Protein AF-A0A379WP39-F1 (afdb_monomer)

Mean predicted aligned error: 4.06 Å

Radius of gyration: 13.93 Å; Cα contacts (8 Å, |Δi|>4): 154; chains: 1; bounding box: 32×16×39 Å

Organism: Salmonella enterica I (NCBI:txid59201)

Nearest PDB structures (foldseek):
  4u59-assembly1_A  TM=9.852E-01  e=1.942E-08  Salmonella enterica subsp. enterica serovar Typhimurium
  4u4j-assembly1_A  TM=9.826E-01  e=5.350E-08  Salmonella enterica subsp. enterica serovar Typhimurium str. LT2
  4ziu-assembly1_A  TM=1.000E+00  e=7.975E-07  Escherichia coli K-12
  5a42-assembly1_A  TM=9.986E-01  e=8.437E-07  Escherichia coli K-12
  4ziq-assembly1_A-2  TM=9.715E-01  e=1.754E-06  Escherichia coli K-12

Foldseek 3Di:
DKDWDKDKDWAQDQAKDWKQKDKDKDDQKDWPDDGDDTDIDGHGDMDMDTTIMDGHDDDDDMDMDIDMDD

Solvent-accessible surface area (backbone atoms only — not comparable to full-atom values): 4274 Å² total; per-residue (Å²): 114,80,51,86,40,72,51,76,47,68,37,84,48,93,54,71,44,55,34,44,51,48,70,49,54,40,75,40,30,42,69,74,61,80,69,62,72,73,43,78,33,51,51,68,34,72,51,75,43,83,46,48,34,37,65,50,92,82,87,86,59,56,47,78,48,78,49,80,47,114

Structure (mmCIF, N/CA/C/O backbone):
data_AF-A0A379WP39-F1
#
_entry.id   AF-A0A379WP39-F1
#
loop_
_atom_site.group_PDB
_atom_site.id
_atom_site.type_symbol
_atom_site.label_atom_id
_atom_site.label_alt_id
_atom_site.label_comp_id
_atom_site.label_asym_id
_atom_site.label_entity_id
_atom_site.label_seq_id
_atom_site.pdbx_PDB_ins_code
_atom_site.Cartn_x
_atom_site.Cartn_y
_atom_site.Cartn_z
_atom_site.occupancy
_atom_site.B_iso_or_equiv
_atom_site.auth_seq_id
_atom_site.auth_comp_id
_atom_site.auth_asym_id
_atom_site.auth_atom_id
_atom_site.pdbx_PDB_model_num
ATOM 1 N N . MET A 1 1 ? 4.368 -7.574 -19.405 1.00 54.47 1 MET A N 1
ATOM 2 C CA . MET A 1 1 ? 3.689 -8.588 -18.564 1.00 54.47 1 MET A CA 1
ATOM 3 C C . MET A 1 1 ? 2.861 -7.851 -17.525 1.00 54.47 1 MET A C 1
ATOM 5 O O . MET A 1 1 ? 3.405 -6.958 -16.889 1.00 54.47 1 MET A O 1
ATOM 9 N N . PHE A 1 2 ? 1.579 -8.184 -17.381 1.00 60.91 2 PHE A N 1
ATOM 10 C CA . PHE A 1 2 ? 0.737 -7.694 -16.285 1.00 60.91 2 PHE A CA 1
ATOM 11 C C . PHE A 1 2 ? 0.862 -8.681 -15.122 1.00 60.91 2 PHE A C 1
ATOM 13 O O . PHE A 1 2 ? 0.793 -9.889 -15.352 1.00 60.91 2 PHE A O 1
ATOM 20 N N . ARG A 1 3 ? 1.132 -8.199 -13.906 1.00 64.88 3 ARG A N 1
ATOM 21 C CA . ARG A 1 3 ? 1.114 -9.035 -12.697 1.00 64.88 3 ARG A CA 1
ATOM 22 C C . ARG A 1 3 ? 0.065 -8.469 -11.760 1.00 64.88 3 ARG A C 1
ATOM 24 O O . ARG A 1 3 ? 0.117 -7.287 -11.430 1.00 64.88 3 ARG A O 1
ATOM 31 N N . ASP A 1 4 ? -0.851 -9.326 -11.336 1.00 69.94 4 ASP A N 1
ATOM 32 C CA . ASP A 1 4 ? -1.847 -8.980 -10.334 1.00 6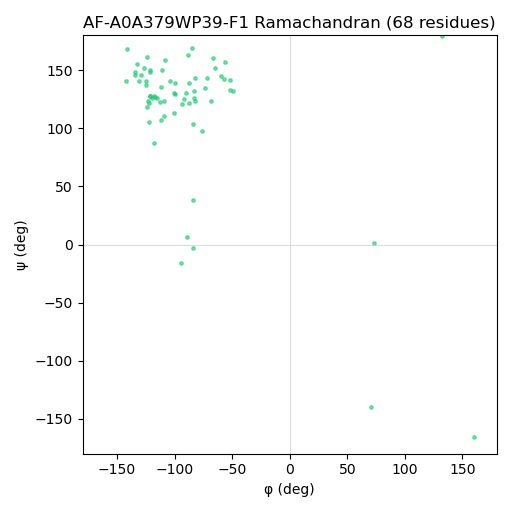9.94 4 ASP A CA 1
ATOM 33 C C . ASP A 1 4 ? -1.151 -8.986 -8.974 1.00 69.94 4 ASP A C 1
ATOM 35 O O . ASP A 1 4 ? -0.878 -10.038 -8.391 1.00 69.94 4 ASP A O 1
ATOM 39 N N . TRP A 1 5 ? -0.761 -7.798 -8.515 1.00 85.94 5 TRP A N 1
ATOM 40 C CA . TRP A 1 5 ? -0.262 -7.613 -7.162 1.00 85.94 5 TRP A CA 1
ATOM 41 C C . TRP A 1 5 ? -1.457 -7.476 -6.224 1.00 85.94 5 TRP A C 1
ATOM 43 O O . TRP A 1 5 ? -2.481 -6.889 -6.581 1.00 85.94 5 TRP A O 1
ATOM 53 N N . VAL A 1 6 ? -1.339 -8.033 -5.025 1.00 90.12 6 VAL A N 1
ATOM 54 C CA . VAL A 1 6 ? -2.407 -7.984 -4.025 1.00 90.12 6 VAL A CA 1
ATOM 55 C C . VAL A 1 6 ? -1.880 -7.380 -2.734 1.00 90.12 6 VAL A C 1
ATOM 57 O O . VAL A 1 6 ? -0.774 -7.698 -2.299 1.00 90.12 6 VAL A O 1
ATOM 60 N N . LEU A 1 7 ? -2.676 -6.501 -2.130 1.00 92.25 7 LEU A N 1
ATOM 61 C CA . LEU A 1 7 ? -2.414 -5.920 -0.819 1.00 92.25 7 LEU A CA 1
ATOM 62 C C . LEU A 1 7 ? -3.447 -6.455 0.170 1.00 92.25 7 LEU A C 1
ATOM 64 O O . LEU A 1 7 ? -4.616 -6.070 0.134 1.00 92.25 7 LEU A O 1
ATOM 68 N N . ASP A 1 8 ? -3.003 -7.337 1.059 1.00 94.94 8 ASP A N 1
ATOM 69 C CA . ASP A 1 8 ? -3.827 -7.813 2.163 1.00 94.94 8 ASP A CA 1
ATOM 70 C C . ASP A 1 8 ? -3.787 -6.823 3.327 1.00 94.94 8 ASP A C 1
ATOM 72 O O . ASP A 1 8 ? -2.722 -6.501 3.854 1.00 94.94 8 ASP A O 1
ATOM 76 N N . VAL A 1 9 ? -4.962 -6.389 3.778 1.00 95.00 9 VAL A N 1
ATOM 77 C CA . VAL A 1 9 ? -5.116 -5.479 4.917 1.00 95.00 9 VAL A CA 1
ATOM 78 C C . VAL A 1 9 ? -5.974 -6.161 5.968 1.00 95.00 9 VAL A C 1
ATOM 80 O O . VAL A 1 9 ? -7.049 -6.669 5.662 1.00 95.00 9 VAL A O 1
ATOM 83 N N . THR A 1 10 ? -5.497 -6.207 7.211 1.00 97.06 10 THR A N 1
ATOM 84 C CA . THR A 1 10 ? -6.215 -6.832 8.331 1.00 97.06 10 THR A CA 1
ATOM 85 C C . THR A 1 10 ? -6.415 -5.815 9.445 1.00 97.06 10 THR A C 1
ATOM 87 O O . THR A 1 10 ? -5.441 -5.262 9.952 1.00 97.06 10 THR A O 1
ATOM 90 N N . ASN A 1 11 ? -7.665 -5.585 9.848 1.00 97.19 11 ASN A N 1
ATOM 91 C CA . ASN A 1 11 ? -7.975 -4.787 11.030 1.00 97.19 11 ASN A CA 1
ATOM 92 C C . ASN A 1 11 ? -7.883 -5.680 12.275 1.00 97.19 11 ASN A C 1
ATOM 94 O O . ASN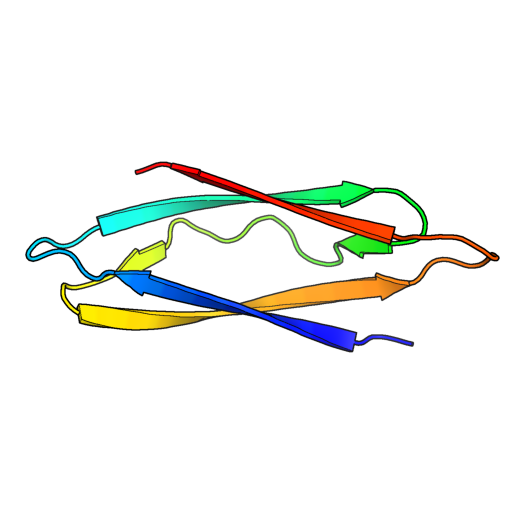 A 1 11 ? -8.782 -6.471 12.537 1.00 97.19 11 ASN A O 1
ATOM 98 N N . LEU A 1 12 ? -6.803 -5.554 13.046 1.00 97.69 12 LEU A N 1
ATOM 99 C CA . LEU A 1 12 ? -6.611 -6.303 14.298 1.00 97.69 12 LEU A CA 1
ATOM 100 C C . LEU A 1 12 ? -7.171 -5.583 15.536 1.00 97.69 12 LEU A C 1
ATOM 102 O O . LEU A 1 12 ? -6.947 -6.032 16.658 1.00 97.69 12 LEU A O 1
ATOM 106 N N . THR A 1 13 ? -7.869 -4.461 15.356 1.00 97.31 13 THR A N 1
ATOM 107 C CA . THR A 1 13 ? -8.479 -3.724 16.468 1.00 97.31 13 THR A CA 1
ATOM 108 C C . THR A 1 13 ? -9.852 -4.282 16.837 1.00 97.31 13 THR A C 1
ATOM 110 O O . THR A 1 13 ? -10.437 -5.095 16.121 1.00 97.31 13 THR A O 1
ATOM 113 N N . ASP A 1 14 ? -10.373 -3.817 17.969 1.00 97.38 14 ASP A N 1
ATOM 114 C CA . ASP A 1 14 ? -11.701 -4.137 18.489 1.00 97.38 14 ASP A CA 1
ATOM 115 C C . ASP A 1 14 ? -12.818 -3.259 17.895 1.00 97.38 14 ASP A C 1
ATOM 117 O O . ASP A 1 14 ? -13.995 -3.469 18.194 1.00 97.38 14 ASP A O 1
ATOM 121 N N . ARG A 1 15 ? -12.473 -2.279 17.046 1.00 97.69 15 ARG A N 1
ATOM 122 C CA . ARG A 1 15 ? -13.414 -1.317 16.456 1.00 97.69 15 ARG A CA 1
ATOM 123 C C . ARG A 1 15 ? -13.402 -1.360 14.926 1.00 97.69 15 ARG A C 1
ATOM 125 O O . ARG A 1 15 ? -12.373 -1.673 14.326 1.00 97.69 15 ARG A O 1
ATOM 132 N N . PRO A 1 16 ? -14.532 -1.045 14.268 1.00 97.56 16 PRO A N 1
ATOM 133 C CA . PRO A 1 16 ? -14.542 -0.824 12.828 1.00 97.56 16 PRO A CA 1
ATOM 134 C C . PRO A 1 16 ? -13.562 0.289 12.438 1.00 97.56 16 PRO A C 1
ATOM 136 O O . PRO A 1 16 ? -13.444 1.284 13.154 1.00 97.56 16 PRO A O 1
ATOM 139 N N . GLN A 1 17 ? -12.888 0.129 11.302 1.00 97.50 17 GLN A N 1
ATOM 140 C CA . GLN A 1 17 ? -12.002 1.138 10.724 1.00 97.50 17 GLN A CA 1
ATOM 141 C C . GLN A 1 17 ? -12.419 1.456 9.292 1.00 97.50 17 GLN A C 1
ATOM 143 O O . GLN A 1 17 ? -12.770 0.557 8.528 1.00 97.50 17 GLN A O 1
ATOM 148 N N . THR A 1 18 ? -12.338 2.732 8.932 1.00 96.50 18 THR A N 1
ATOM 149 C CA 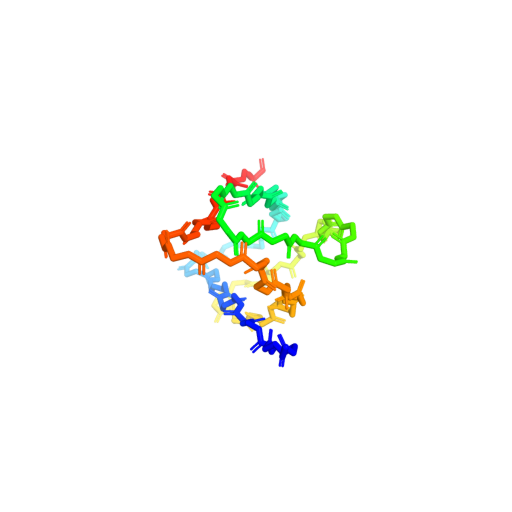. THR A 1 18 ? -12.430 3.193 7.547 1.00 96.50 18 THR A CA 1
ATOM 150 C C . THR A 1 18 ? -11.042 3.660 7.147 1.00 96.50 18 THR A C 1
ATOM 152 O O . THR A 1 18 ? -10.552 4.643 7.682 1.00 96.50 18 THR A O 1
ATOM 155 N N . LEU A 1 19 ? -10.381 2.927 6.255 1.00 94.75 19 LEU A N 1
ATOM 156 C CA . LEU A 1 19 ? -9.013 3.221 5.844 1.00 94.75 19 LEU A CA 1
ATOM 157 C C . LEU A 1 19 ? -8.998 3.939 4.500 1.00 94.75 19 LEU A C 1
ATOM 159 O O . LEU A 1 19 ? -9.580 3.460 3.525 1.00 94.75 19 LEU A O 1
ATOM 163 N N . ASN A 1 20 ? -8.266 5.044 4.430 1.00 93.25 20 ASN A N 1
ATOM 164 C CA . ASN A 1 20 ? -7.850 5.650 3.174 1.00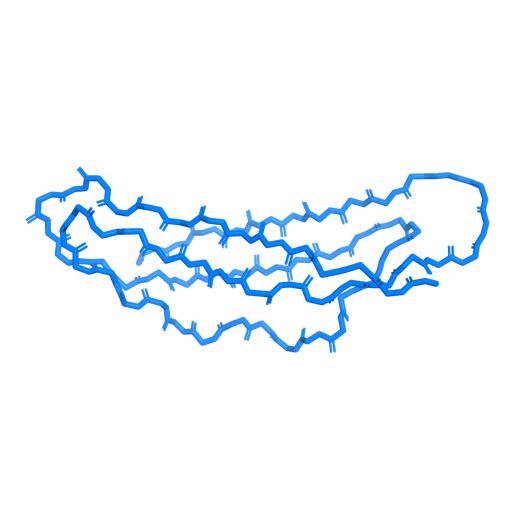 93.25 20 ASN A CA 1
ATOM 165 C C . ASN A 1 20 ? -6.478 5.086 2.804 1.00 93.25 20 ASN A C 1
ATOM 167 O O . ASN A 1 20 ? -5.541 5.137 3.603 1.00 93.25 20 ASN A O 1
ATOM 171 N N . ILE A 1 21 ? -6.361 4.531 1.597 1.00 91.88 21 ILE A N 1
ATOM 172 C CA . ILE A 1 21 ? -5.131 3.893 1.122 1.00 91.88 21 ILE A CA 1
ATOM 173 C C . ILE A 1 21 ? -4.697 4.593 -0.160 1.00 91.88 21 ILE A C 1
ATOM 175 O O . ILE A 1 21 ? -5.275 4.395 -1.227 1.00 91.88 21 ILE A O 1
ATOM 179 N N . ALA A 1 22 ? -3.658 5.414 -0.049 1.00 92.00 22 ALA A N 1
ATOM 180 C CA . ALA A 1 22 ? -3.030 6.065 -1.187 1.00 92.00 22 ALA A CA 1
ATOM 181 C C . ALA A 1 22 ? -1.855 5.215 -1.675 1.00 92.00 22 ALA A C 1
ATOM 183 O O . ALA A 1 22 ? -0.916 4.953 -0.921 1.00 92.00 22 ALA A O 1
ATOM 184 N N . LEU A 1 23 ? -1.911 4.797 -2.940 1.00 92.00 23 LEU A N 1
ATOM 185 C CA . LEU A 1 23 ? -0.837 4.064 -3.607 1.00 92.00 23 LEU A CA 1
ATOM 186 C C . LEU A 1 23 ? -0.085 4.986 -4.567 1.00 92.00 23 LEU A C 1
ATOM 188 O O . LEU A 1 23 ? -0.705 5.797 -5.260 1.00 92.00 23 LEU A O 1
ATOM 192 N N . ALA A 1 24 ? 1.233 4.825 -4.618 1.00 92.88 24 ALA A N 1
ATOM 193 C CA . ALA A 1 24 ? 2.120 5.439 -5.598 1.00 92.88 24 ALA A CA 1
ATOM 194 C C . ALA A 1 24 ? 3.099 4.387 -6.131 1.00 92.88 24 ALA A C 1
ATOM 196 O O . ALA A 1 24 ? 3.475 3.470 -5.401 1.00 92.88 24 ALA A O 1
ATOM 197 N N . ALA A 1 25 ? 3.508 4.522 -7.391 1.00 93.69 25 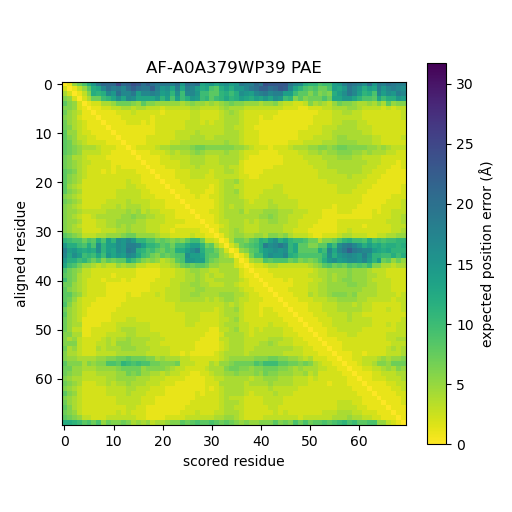ALA A N 1
ATOM 198 C CA . ALA A 1 25 ? 4.576 3.721 -7.979 1.00 93.69 25 ALA A CA 1
ATOM 199 C C . ALA A 1 25 ? 5.708 4.621 -8.477 1.00 93.69 25 ALA A C 1
ATOM 201 O O . ALA A 1 25 ? 5.467 5.752 -8.904 1.00 93.69 25 ALA A O 1
ATOM 202 N N . SER A 1 26 ? 6.933 4.109 -8.422 1.00 95.75 26 SER A N 1
ATOM 203 C CA . SER A 1 26 ? 8.138 4.778 -8.910 1.00 95.75 26 SER A CA 1
ATOM 204 C C . SER A 1 26 ? 9.088 3.777 -9.584 1.00 95.75 26 SER A C 1
ATOM 206 O O . SER A 1 26 ? 8.903 2.558 -9.509 1.00 95.75 26 SER A O 1
ATOM 208 N N . GLY A 1 27 ? 10.110 4.290 -10.276 1.00 96.25 27 GLY A N 1
ATOM 209 C CA . GLY A 1 27 ? 11.067 3.468 -11.020 1.00 96.25 27 GLY A CA 1
ATOM 210 C C . GLY A 1 27 ? 10.450 2.827 -12.268 1.00 96.25 27 GLY A C 1
ATOM 211 O O . GLY A 1 27 ? 9.671 3.458 -12.981 1.00 96.25 27 GLY A O 1
ATOM 212 N N . LEU A 1 28 ? 10.801 1.570 -12.545 1.00 96.25 28 LEU A N 1
ATOM 213 C CA . LEU A 1 28 ? 10.326 0.804 -13.706 1.00 96.25 28 LEU A CA 1
ATOM 214 C C . LEU A 1 28 ? 8.965 0.126 -13.463 1.00 96.25 28 LEU A C 1
ATOM 216 O O . LEU A 1 28 ? 8.735 -1.009 -13.892 1.00 96.25 28 LEU A O 1
ATOM 220 N N . LEU A 1 29 ? 8.054 0.809 -12.766 1.00 94.06 29 LEU A N 1
ATOM 221 C CA . LEU A 1 29 ? 6.737 0.289 -12.408 1.00 94.06 29 LEU A CA 1
ATOM 222 C C . LEU A 1 29 ? 5.666 1.380 -12.499 1.00 94.06 29 LEU A C 1
ATOM 224 O O . LEU A 1 29 ? 5.888 2.529 -12.131 1.00 94.06 29 LEU A O 1
ATOM 228 N N . GLU A 1 30 ? 4.488 1.005 -12.987 1.00 93.00 30 GLU A N 1
ATOM 229 C CA . GLU A 1 30 ? 3.330 1.885 -13.130 1.00 93.00 30 GLU A CA 1
ATOM 230 C C . GLU A 1 30 ? 2.071 1.224 -12.544 1.00 93.00 30 GLU A C 1
ATOM 232 O O . GLU A 1 30 ? 1.851 0.020 -12.720 1.00 93.00 30 GLU A O 1
ATOM 237 N N . LEU A 1 31 ? 1.234 2.016 -11.863 1.00 91.69 31 LEU A N 1
ATOM 238 C CA . LEU A 1 31 ? -0.098 1.607 -11.406 1.00 91.69 31 LEU A CA 1
ATOM 239 C C . LEU A 1 31 ? -1.117 1.763 -12.540 1.00 91.69 31 LEU A C 1
ATOM 241 O O . LEU A 1 31 ? -1.195 2.816 -13.168 1.00 91.69 31 LEU A O 1
ATOM 245 N N . LEU A 1 32 ? -1.936 0.738 -12.768 1.00 89.38 32 LEU A N 1
ATOM 246 C CA . LEU A 1 32 ? -2.937 0.738 -13.841 1.00 89.38 32 LEU A CA 1
ATOM 247 C C . LEU A 1 32 ? -4.332 1.184 -13.381 1.00 89.38 32 LEU A C 1
ATOM 249 O O . LEU A 1 32 ? -5.182 1.489 -14.215 1.00 89.38 32 LEU A O 1
ATOM 253 N N . SER A 1 33 ? -4.587 1.207 -12.072 1.00 78.62 33 SER A N 1
ATOM 254 C CA . SER A 1 33 ? -5.873 1.597 -11.487 1.00 78.62 33 SER A CA 1
ATOM 255 C C . SER A 1 33 ? -5.785 2.923 -10.738 1.00 78.62 33 SER A C 1
ATOM 257 O O . SER A 1 33 ? -4.767 3.245 -10.126 1.00 78.62 33 SER A O 1
ATOM 259 N N . GLN A 1 34 ? -6.899 3.657 -10.717 1.00 67.94 34 GLN A N 1
ATOM 260 C CA . GLN A 1 34 ? -7.084 4.773 -9.787 1.00 67.94 34 GLN A CA 1
ATOM 261 C C . GLN A 1 34 ? -7.127 4.252 -8.338 1.00 67.94 34 GLN A C 1
ATOM 263 O O . GLN A 1 34 ? -7.481 3.094 -8.105 1.00 67.94 34 GLN A O 1
ATOM 268 N N . GLN A 1 35 ? -6.710 5.095 -7.385 1.00 64.25 35 GLN A N 1
ATOM 269 C CA . GLN A 1 35 ? -6.573 4.744 -5.965 1.00 64.25 35 GLN A CA 1
ATOM 270 C C . GLN A 1 35 ? -7.863 4.115 -5.403 1.00 64.25 35 GLN A C 1
ATOM 272 O O . GLN A 1 35 ? -8.958 4.541 -5.782 1.00 64.25 35 GLN A O 1
ATOM 277 N N . PRO A 1 36 ? -7.757 3.099 -4.523 1.00 67.44 36 PRO A N 1
ATOM 278 C CA . PRO A 1 36 ? -8.928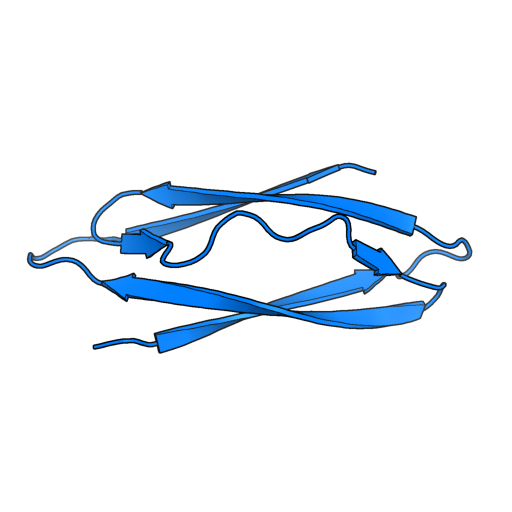 2.408 -3.999 1.00 67.44 36 PRO A CA 1
ATOM 279 C C . PRO A 1 36 ? -9.859 3.377 -3.260 1.00 67.44 36 PRO A C 1
ATOM 281 O O . PRO A 1 36 ? -9.412 4.304 -2.584 1.00 67.44 36 PRO A O 1
ATOM 284 N N . GLN A 1 37 ? -11.170 3.137 -3.373 1.00 75.00 37 GLN A N 1
ATOM 285 C CA . GLN A 1 37 ? -12.156 3.778 -2.501 1.00 75.00 37 GLN A CA 1
ATOM 286 C C . GLN A 1 37 ? -11.830 3.488 -1.025 1.00 75.00 37 GLN A C 1
ATOM 288 O O . GLN A 1 37 ? -11.187 2.473 -0.740 1.00 75.00 37 GLN A O 1
ATOM 293 N N . PRO A 1 38 ? -12.295 4.333 -0.083 1.00 87.69 38 PRO A N 1
ATOM 294 C CA . PRO A 1 38 ? -12.143 4.064 1.340 1.00 87.69 38 PRO A CA 1
ATOM 295 C C . PRO A 1 38 ? -12.585 2.642 1.695 1.00 87.69 38 PRO A C 1
ATOM 297 O O . PRO A 1 38 ? -13.651 2.178 1.281 1.00 87.69 38 PRO A O 1
ATOM 300 N N . VAL A 1 39 ? -11.748 1.945 2.457 1.00 92.50 39 VAL A N 1
ATOM 301 C CA . VAL A 1 39 ? -11.922 0.531 2.780 1.00 92.50 39 VAL A CA 1
ATOM 302 C C . VAL A 1 39 ? -12.500 0.412 4.182 1.00 92.50 39 VAL A C 1
ATOM 304 O O . VAL A 1 39 ? -11.837 0.729 5.167 1.00 92.50 39 VAL A O 1
ATOM 307 N N . ASN A 1 40 ? -13.734 -0.075 4.277 1.00 95.06 40 ASN A N 1
ATOM 308 C CA . ASN A 1 40 ? -14.380 -0.339 5.559 1.00 95.06 40 ASN A CA 1
ATOM 309 C C . ASN A 1 40 ? -14.039 -1.751 6.043 1.00 95.06 40 ASN A C 1
ATOM 311 O O . ASN A 1 40 ? -14.341 -2.736 5.368 1.00 95.06 40 ASN A O 1
ATOM 315 N N . LEU A 1 41 ? -13.446 -1.851 7.231 1.00 96.19 41 LEU A N 1
ATOM 316 C CA . LEU A 1 41 ? -13.046 -3.107 7.859 1.00 96.19 41 LEU A CA 1
ATOM 317 C C . LEU A 1 41 ? -13.681 -3.249 9.237 1.00 96.19 41 LEU A C 1
ATOM 319 O O . LEU A 1 41 ? -13.394 -2.478 10.153 1.00 96.19 41 LEU A O 1
ATOM 323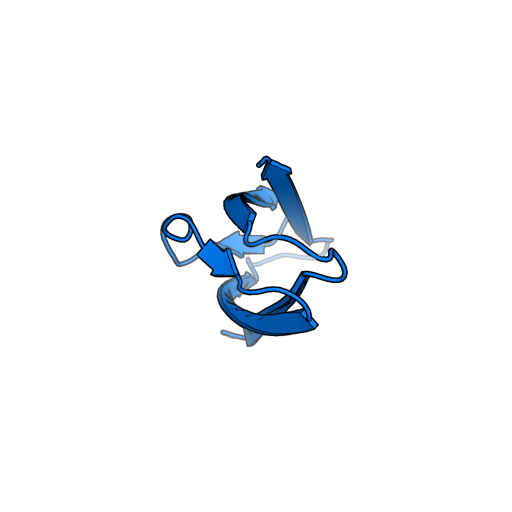 N N . ALA A 1 42 ? -14.498 -4.285 9.407 1.00 97.81 42 ALA A N 1
ATOM 324 C CA . ALA A 1 42 ? -14.969 -4.692 10.726 1.00 97.81 42 ALA A CA 1
ATOM 325 C C . ALA A 1 42 ? -13.803 -5.230 11.596 1.00 97.81 42 ALA A C 1
ATOM 327 O O . ALA A 1 42 ? -12.756 -5.601 11.054 1.00 97.81 42 ALA A O 1
ATOM 328 N N . PRO A 1 43 ? -13.965 -5.277 12.933 1.00 98.12 43 PRO A N 1
ATOM 329 C CA . PRO A 1 43 ? -12.970 -5.853 13.839 1.00 98.12 43 PRO A CA 1
ATOM 330 C C . PRO A 1 43 ? -12.556 -7.271 13.429 1.00 98.12 43 PRO A C 1
ATOM 332 O O . PRO A 1 43 ? -13.410 -8.111 13.145 1.00 98.12 43 PRO A O 1
ATOM 335 N N . GLY A 1 44 ? -11.252 -7.543 13.400 1.00 97.38 44 GLY A N 1
ATOM 336 C CA . GLY A 1 44 ? -10.686 -8.857 13.074 1.00 97.38 44 GLY A CA 1
ATOM 337 C C . GLY A 1 44 ? -10.763 -9.266 11.598 1.00 97.38 44 GLY A C 1
ATOM 338 O O . GLY A 1 44 ? -10.343 -10.372 11.259 1.00 97.38 44 GLY A O 1
ATOM 339 N N . VAL A 1 45 ? -11.294 -8.420 10.707 1.00 98.00 45 VAL A N 1
ATOM 340 C CA . VAL A 1 45 ? -11.495 -8.772 9.293 1.00 98.00 45 VAL A CA 1
ATOM 341 C C . VAL A 1 45 ? -10.255 -8.469 8.452 1.00 98.00 45 VAL A C 1
ATOM 343 O O . VAL A 1 45 ? -9.625 -7.416 8.582 1.00 98.00 45 VAL A O 1
ATOM 346 N N . ARG A 1 46 ? -9.947 -9.396 7.538 1.00 97.50 46 ARG A N 1
ATOM 347 C CA . ARG A 1 46 ? -8.994 -9.229 6.437 1.00 97.50 46 ARG A CA 1
ATOM 348 C C . ARG A 1 46 ? -9.741 -8.928 5.137 1.00 97.50 46 ARG A C 1
ATOM 350 O O . ARG A 1 46 ? -10.731 -9.587 4.832 1.00 97.50 46 ARG A O 1
ATOM 357 N N . THR A 1 47 ? -9.213 -7.998 4.351 1.00 94.06 47 THR A N 1
ATOM 358 C CA . THR A 1 47 ? -9.584 -7.794 2.947 1.00 94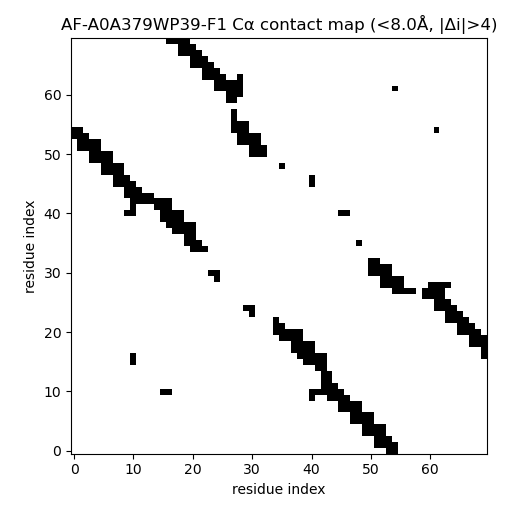.06 47 THR A CA 1
ATOM 359 C C . THR A 1 47 ? -8.354 -7.883 2.051 1.00 94.06 47 THR A C 1
ATOM 361 O O . THR A 1 47 ? -7.228 -7.704 2.520 1.00 94.06 47 THR A O 1
ATOM 364 N N . THR A 1 48 ? -8.585 -8.105 0.763 1.00 93.25 48 THR A N 1
ATOM 365 C CA . THR A 1 48 ? -7.550 -8.149 -0.267 1.00 93.25 48 THR A CA 1
ATOM 366 C C . THR A 1 48 ? -7.873 -7.102 -1.322 1.00 93.25 48 THR A C 1
ATOM 368 O O . THR A 1 48 ? -8.947 -7.122 -1.923 1.00 93.25 48 THR A O 1
ATOM 371 N N . LEU A 1 49 ? -6.944 -6.175 -1.543 1.00 90.56 49 LEU A N 1
ATOM 372 C CA . LEU A 1 49 ? -7.050 -5.154 -2.578 1.00 90.56 49 LEU A CA 1
ATOM 373 C C . LEU A 1 49 ? -6.232 -5.580 -3.790 1.00 90.56 49 LEU A C 1
ATOM 375 O O . LEU A 1 49 ? -5.053 -5.912 -3.665 1.00 90.56 49 LEU A O 1
ATOM 379 N N . PHE A 1 50 ? -6.854 -5.542 -4.963 1.00 88.81 50 PHE A N 1
ATOM 380 C CA . PHE A 1 50 ? -6.164 -5.790 -6.222 1.00 88.81 50 PHE A CA 1
ATOM 381 C C . PHE A 1 50 ? -5.462 -4.515 -6.680 1.00 88.81 50 PHE A C 1
ATOM 383 O O . PHE A 1 50 ? -6.095 -3.473 -6.843 1.00 88.81 50 PHE A O 1
ATOM 390 N N . VAL A 1 51 ? -4.152 -4.614 -6.889 1.00 89.69 51 VAL A N 1
ATOM 391 C CA . VAL A 1 51 ? -3.288 -3.521 -7.334 1.00 89.69 51 VAL A CA 1
ATOM 392 C C . VAL A 1 51 ? -2.703 -3.924 -8.689 1.00 89.69 51 VAL A C 1
ATOM 394 O O . VAL A 1 51 ? -1.642 -4.552 -8.746 1.00 89.69 51 VAL A O 1
ATOM 397 N N . PRO A 1 52 ? -3.408 -3.644 -9.801 1.00 90.94 52 PRO A N 1
ATOM 398 C CA . PRO A 1 52 ? -2.913 -3.968 -11.128 1.00 90.94 52 PRO A CA 1
ATOM 399 C C . PRO A 1 52 ? -1.710 -3.082 -11.455 1.00 90.94 52 PRO A C 1
ATOM 401 O O . PRO A 1 52 ? -1.799 -1.850 -11.440 1.00 90.94 52 PRO A O 1
ATOM 404 N N . VAL A 1 53 ? -0.583 -3.721 -11.768 1.00 91.50 53 VAL A N 1
ATOM 405 C CA . VAL A 1 53 ? 0.672 -3.030 -12.078 1.00 91.50 53 VAL A CA 1
ATOM 406 C C . VAL A 1 53 ? 1.258 -3.476 -13.405 1.00 91.50 53 VAL A C 1
ATOM 408 O O . VAL A 1 53 ? 1.080 -4.614 -13.859 1.00 91.50 53 VAL A O 1
ATOM 411 N N . ARG A 1 54 ? 2.004 -2.564 -14.023 1.00 92.44 54 ARG A N 1
ATOM 412 C CA . ARG A 1 54 ? 2.774 -2.812 -15.237 1.00 92.44 54 ARG A CA 1
ATOM 413 C C . ARG A 1 54 ? 4.245 -2.526 -14.980 1.00 92.44 54 ARG A C 1
ATOM 415 O O . ARG A 1 54 ? 4.600 -1.441 -14.537 1.00 92.44 54 ARG A O 1
ATOM 422 N N . ALA A 1 55 ? 5.091 -3.498 -15.307 1.00 93.38 55 ALA A N 1
ATOM 423 C CA . ALA A 1 55 ? 6.526 -3.266 -15.411 1.00 93.38 55 ALA A CA 1
ATOM 424 C C . ALA A 1 55 ? 6.828 -2.469 -16.689 1.00 93.38 55 ALA A C 1
ATOM 426 O O . ALA A 1 55 ? 6.288 -2.788 -17.754 1.00 93.38 55 ALA A O 1
ATOM 427 N N . LEU A 1 56 ? 7.674 -1.450 -16.569 1.00 94.62 56 LEU A N 1
ATOM 428 C CA . LEU A 1 56 ? 8.149 -0.634 -17.685 1.00 94.62 56 LEU A CA 1
ATOM 429 C C . LEU A 1 56 ? 9.407 -1.255 -18.313 1.00 94.62 56 LEU A C 1
ATOM 431 O O . LEU A 1 56 ? 10.043 -2.131 -17.726 1.00 94.62 56 LEU A O 1
ATOM 435 N N . GLU A 1 57 ? 9.753 -0.827 -19.527 1.00 94.38 57 GLU A N 1
ATOM 436 C CA . GLU A 1 57 ? 10.954 -1.307 -20.217 1.00 94.38 57 GLU A CA 1
ATOM 437 C C . GLU A 1 57 ? 12.237 -0.746 -19.586 1.00 94.38 57 GLU A C 1
ATOM 439 O O . GLU A 1 57 ? 12.287 0.416 -19.184 1.00 94.38 57 GLU A O 1
ATOM 444 N N . GLY A 1 58 ? 13.292 -1.565 -19.539 1.00 94.50 58 GLY A N 1
ATOM 445 C CA . GLY A 1 58 ? 14.609 -1.185 -19.023 1.00 94.50 58 GLY A CA 1
ATOM 446 C C . GLY A 1 58 ? 15.197 -2.211 -18.052 1.00 94.50 58 GLY A C 1
ATOM 447 O O . GLY A 1 58 ? 14.587 -3.238 -17.760 1.00 94.50 58 GLY A O 1
ATOM 448 N N . PHE A 1 59 ? 16.402 -1.925 -17.557 1.00 95.25 59 PHE A N 1
ATOM 449 C CA . PHE A 1 59 ? 17.042 -2.668 -16.470 1.00 95.25 59 PHE A CA 1
ATOM 450 C C . PHE A 1 59 ? 17.135 -1.765 -15.241 1.00 95.25 59 PHE A C 1
ATOM 452 O O . PHE A 1 59 ? 17.704 -0.677 -15.318 1.00 95.25 59 PHE A O 1
ATOM 459 N N . GLY A 1 60 ? 16.561 -2.203 -14.124 1.00 95.25 60 GLY A N 1
ATOM 460 C CA . GLY A 1 60 ? 16.474 -1.413 -12.902 1.00 95.25 60 GLY A CA 1
ATOM 461 C C . GLY A 1 60 ? 15.379 -1.922 -11.971 1.00 95.25 60 GLY A C 1
ATOM 462 O O . GLY A 1 60 ? 14.859 -3.024 -12.147 1.00 95.25 60 GLY A O 1
ATOM 463 N N . GLU A 1 61 ? 15.035 -1.098 -10.989 1.00 95.81 61 GLU A N 1
ATOM 464 C CA . GLU A 1 61 ? 14.067 -1.422 -9.943 1.00 95.81 61 GLU A CA 1
ATOM 465 C C . GLU A 1 61 ? 12.765 -0.637 -10.126 1.00 95.81 61 GLU A C 1
ATOM 467 O O . GLU A 1 61 ? 12.722 0.405 -10.785 1.00 95.81 61 GLU A O 1
ATOM 472 N N . GLY A 1 62 ? 11.692 -1.151 -9.535 1.00 94.25 62 GLY A N 1
ATOM 473 C CA . GLY A 1 62 ? 10.416 -0.464 -9.405 1.00 94.25 62 GLY A CA 1
ATOM 474 C C . GLY A 1 62 ? 9.900 -0.627 -7.984 1.00 94.25 62 GLY A C 1
ATOM 475 O O . GLY A 1 62 ? 10.121 -1.665 -7.360 1.00 94.25 62 GLY A O 1
ATOM 476 N N . GLU A 1 63 ? 9.216 0.390 -7.480 1.00 95.00 63 GLU A N 1
ATOM 477 C CA . GLU A 1 63 ? 8.740 0.440 -6.100 1.00 95.00 63 GLU A CA 1
ATOM 478 C C . GLU A 1 63 ? 7.252 0.795 -6.068 1.00 95.00 63 GLU A C 1
ATOM 480 O O . GLU A 1 63 ? 6.756 1.552 -6.905 1.00 95.00 63 GLU A O 1
ATOM 485 N N . ILE A 1 64 ? 6.539 0.229 -5.093 1.00 92.31 64 ILE A N 1
ATOM 486 C CA . ILE A 1 64 ? 5.172 0.612 -4.742 1.00 92.31 64 ILE A CA 1
ATOM 487 C C . ILE A 1 64 ? 5.196 1.112 -3.305 1.00 92.31 64 ILE A C 1
ATOM 489 O O . ILE A 1 64 ? 5.631 0.396 -2.404 1.00 92.31 64 ILE A O 1
ATOM 493 N N . GLN A 1 65 ? 4.660 2.307 -3.086 1.00 94.12 65 GLN A N 1
ATOM 494 C CA . GLN A 1 65 ? 4.491 2.887 -1.765 1.00 94.12 65 GLN A CA 1
ATOM 495 C C . GLN A 1 65 ? 3.007 2.971 -1.412 1.00 94.12 65 GLN A C 1
ATOM 497 O O . GLN A 1 65 ? 2.187 3.401 -2.225 1.00 94.12 65 GLN A O 1
ATOM 502 N N . ALA A 1 66 ? 2.670 2.581 -0.182 1.00 92.44 66 ALA A N 1
ATOM 503 C CA . ALA A 1 66 ? 1.330 2.698 0.374 1.00 92.44 66 ALA A CA 1
ATOM 504 C C . ALA A 1 66 ? 1.346 3.635 1.584 1.00 92.44 66 ALA A C 1
ATOM 506 O O . ALA A 1 66 ? 2.112 3.434 2.524 1.00 92.44 66 ALA A O 1
ATOM 507 N N . THR A 1 67 ? 0.476 4.642 1.572 1.00 94.31 67 THR A N 1
ATOM 508 C CA . THR A 1 67 ? 0.200 5.499 2.730 1.00 94.31 67 THR A CA 1
ATOM 509 C C . THR A 1 67 ? -1.196 5.180 3.244 1.00 94.31 67 THR A C 1
ATOM 511 O O . THR A 1 67 ? -2.162 5.247 2.483 1.00 94.31 67 THR A O 1
ATOM 514 N N . ILE A 1 68 ? -1.289 4.811 4.522 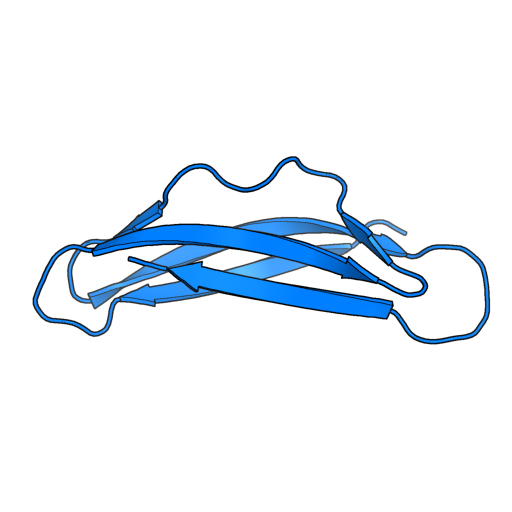1.00 93.31 68 ILE A N 1
ATOM 515 C CA . ILE A 1 68 ? -2.525 4.355 5.166 1.00 93.31 68 ILE A CA 1
ATOM 516 C C . ILE A 1 68 ? -2.907 5.368 6.243 1.00 93.31 68 ILE A C 1
ATOM 518 O O . ILE A 1 68 ? -2.103 5.663 7.128 1.00 93.31 68 ILE A O 1
ATOM 522 N N . SER A 1 69 ? -4.132 5.878 6.177 1.00 93.56 69 SER A N 1
ATOM 523 C CA . SER A 1 69 ? -4.718 6.743 7.202 1.00 93.56 69 SER A CA 1
ATOM 524 C C . SER A 1 69 ? -6.127 6.284 7.574 1.00 93.56 69 SER A C 1
ATOM 526 O O . SER A 1 69 ? -6.791 5.594 6.798 1.00 93.56 69 SER A O 1
ATOM 528 N N . VAL A 1 70 ? -6.548 6.639 8.789 1.00 86.56 70 VAL A N 1
ATOM 529 C CA . VAL A 1 70 ? -7.844 6.293 9.402 1.00 86.56 70 VAL A CA 1
ATOM 530 C C . VAL A 1 70 ? -8.743 7.521 9.441 1.00 86.56 70 VAL A C 1
ATOM 532 O O . VAL A 1 70 ? -8.179 8.632 9.575 1.00 86.56 70 VAL A O 1
#

Sequence (70 aa):
MFRDWVLDVTNLTDRPQTLNIALAASGLLELLSQQPQPVNLAPGVRTTLFVPVRALEGFGEGEIQATISV

pLDDT: mean 90.5, std 9.71, range [54.47, 98.12]

Secondary structure (DSSP, 8-state):
-EEEEEEEEE--SSS-EEEEEEEEEEESEEE-SPPPPPEEE-TT-EEEEEEEEEEPSSSS-EEEEEEEE-